Protein AF-A0A937PBB7-F1 (afdb_monomer)

pLDDT: mean 75.36, std 10.74, range [50.38, 85.88]

Solvent-accessible surface area (backbone atoms only — not comparable to full-atom values): 3470 Å² total; per-residue (Å²): 113,49,78,48,75,50,82,32,66,69,44,80,49,76,50,79,34,64,32,36,42,39,42,29,38,64,70,43,75,48,81,50,64,57,63,73,40,77,48,80,46,69,60,69,80,78,76,71,79,71,80,76,74,85,128

Sequence (55 aa):
SAELTGLFGSAELTGLFGSAELTGLFGSAELTGLFGSAELRNSFPRRLRRGASMN

Secondary structure (DSSP, 8-state):
-EEEEEEEEEEEEEEEEEEEEEEEEEEEEEEEEEEEEEEEEE-------------

Foldseek 3Di:
DEEAEEEAAEEEDEEEEAEYEAAYAYNYYHYHYHYVYYHHHHPPPPPPPPPPDDD

Mean predicted aligned error: 8.96 Å

Structure (mmCIF, N/CA/C/O backbone):
data_AF-A0A937PBB7-F1
#
_entry.id   AF-A0A937PBB7-F1
#
loop_
_atom_site.group_PDB
_atom_site.id
_atom_site.type_symbol
_atom_site.label_atom_id
_atom_site.label_alt_id
_atom_site.label_comp_id
_atom_site.label_asym_id
_atom_site.label_entity_id
_atom_site.label_seq_id
_at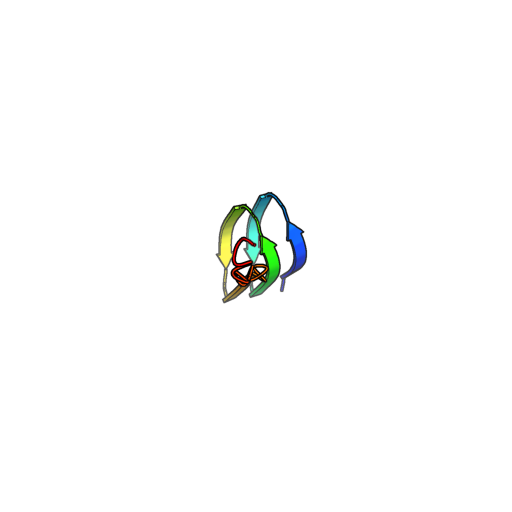om_site.pdbx_PDB_ins_code
_atom_site.Cartn_x
_atom_site.C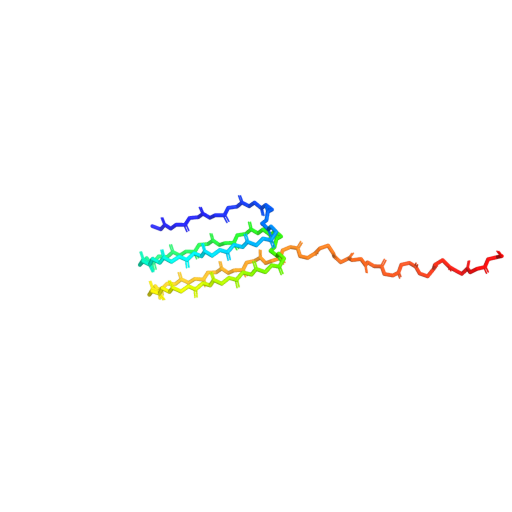artn_y
_atom_site.Cartn_z
_atom_site.occupancy
_atom_site.B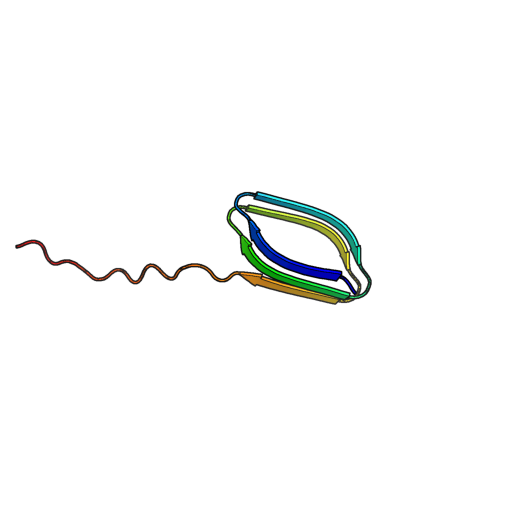_iso_or_equiv
_atom_site.auth_seq_id
_atom_site.auth_comp_id
_atom_site.auth_asym_id
_atom_site.auth_atom_id
_atom_site.pdbx_PDB_model_num
ATOM 1 N N . SER A 1 1 ? -12.253 -1.078 2.265 1.00 75.31 1 SER A N 1
ATOM 2 C CA . SER A 1 1 ? -10.943 -1.612 1.853 1.00 75.31 1 SER A CA 1
ATOM 3 C C . SER A 1 1 ? -10.221 -0.543 1.054 1.00 75.31 1 SER A C 1
ATOM 5 O O . SER A 1 1 ? -10.886 0.327 0.504 1.00 75.31 1 SER A O 1
ATOM 7 N N . ALA A 1 2 ? -8.893 -0.561 1.046 1.00 79.00 2 ALA A N 1
ATOM 8 C CA . ALA A 1 2 ? -8.064 0.290 0.201 1.00 79.00 2 ALA A CA 1
ATOM 9 C C . ALA A 1 2 ? -7.249 -0.593 -0.746 1.00 79.00 2 ALA A C 1
ATOM 11 O O . ALA A 1 2 ? -6.753 -1.637 -0.328 1.00 79.00 2 ALA A O 1
ATOM 12 N N . GLU A 1 3 ? -7.119 -0.170 -1.997 1.00 85.00 3 GLU A N 1
ATOM 13 C CA . GLU A 1 3 ? -6.324 -0.859 -3.010 1.00 85.00 3 GLU A CA 1
ATOM 14 C C . GLU A 1 3 ? -5.430 0.167 -3.701 1.00 85.00 3 GLU A C 1
ATOM 16 O O . GLU A 1 3 ? -5.897 1.234 -4.110 1.00 85.00 3 GLU A O 1
ATOM 21 N N . LEU A 1 4 ? -4.138 -0.137 -3.795 1.00 80.50 4 LEU A N 1
ATOM 22 C CA . LEU A 1 4 ? -3.162 0.731 -4.434 1.00 80.50 4 LEU A CA 1
ATOM 23 C C . LEU A 1 4 ? -2.289 -0.085 -5.386 1.00 80.50 4 LEU A C 1
ATOM 25 O O . LEU A 1 4 ? -1.534 -0.960 -4.956 1.00 80.50 4 LEU A O 1
ATOM 29 N N . THR A 1 5 ? -2.364 0.256 -6.673 1.00 85.75 5 THR A N 1
ATOM 30 C CA . THR A 1 5 ? -1.601 -0.414 -7.726 1.00 85.75 5 THR A CA 1
ATOM 31 C C . THR A 1 5 ? -0.771 0.586 -8.520 1.00 85.75 5 THR A C 1
ATOM 33 O O . THR A 1 5 ? -1.303 1.584 -9.005 1.00 85.75 5 THR A O 1
ATOM 36 N N . GLY A 1 6 ? 0.535 0.342 -8.664 1.00 83.06 6 GLY A N 1
ATOM 37 C CA . GLY A 1 6 ? 1.394 1.253 -9.424 1.00 83.06 6 GLY A CA 1
ATOM 38 C C . GLY A 1 6 ? 2.901 1.056 -9.272 1.00 83.06 6 GLY A C 1
ATOM 39 O O . GLY A 1 6 ? 3.385 0.116 -8.645 1.00 83.06 6 GLY A O 1
ATOM 40 N N . LEU A 1 7 ? 3.654 1.968 -9.887 1.00 85.88 7 LEU A N 1
ATOM 41 C CA . LEU A 1 7 ? 5.101 2.098 -9.730 1.00 85.88 7 LEU A CA 1
ATOM 42 C C . LEU A 1 7 ? 5.380 3.280 -8.808 1.00 85.88 7 LEU A C 1
ATOM 44 O O . LEU A 1 7 ? 5.117 4.426 -9.170 1.00 85.88 7 LEU A O 1
ATOM 48 N N . PHE A 1 8 ? 5.933 2.995 -7.634 1.00 78.56 8 PHE A N 1
ATOM 49 C CA . PHE A 1 8 ? 6.219 3.997 -6.620 1.00 78.56 8 PHE A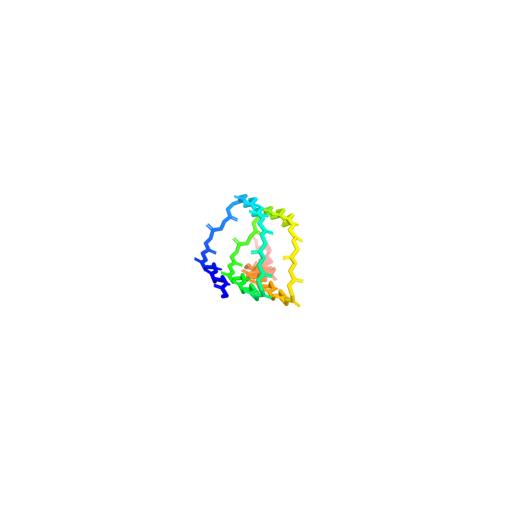 CA 1
ATOM 50 C C . PHE A 1 8 ? 7.720 4.025 -6.343 1.00 78.56 8 PHE A C 1
ATOM 52 O O . PHE A 1 8 ? 8.294 3.073 -5.816 1.00 78.56 8 PHE A O 1
ATOM 59 N N . GLY A 1 9 ? 8.372 5.133 -6.706 1.00 77.06 9 GLY A N 1
ATOM 60 C CA . GLY A 1 9 ? 9.777 5.357 -6.352 1.00 77.06 9 GLY A CA 1
ATOM 61 C C . GLY A 1 9 ? 9.949 5.439 -4.834 1.00 77.06 9 GLY A C 1
ATOM 62 O O . GLY A 1 9 ? 10.690 4.647 -4.255 1.00 77.06 9 GLY A O 1
ATOM 63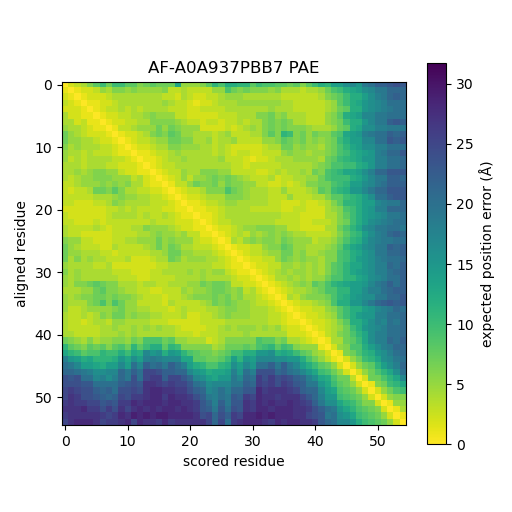 N N . SER A 1 10 ? 9.176 6.326 -4.207 1.00 81.38 10 SER A N 1
ATOM 64 C CA . SER A 1 10 ? 8.998 6.414 -2.758 1.00 81.38 10 SER A CA 1
ATOM 65 C C . SER A 1 10 ? 7.510 6.571 -2.457 1.00 81.38 10 SER A C 1
ATOM 67 O O . SER A 1 10 ? 6.851 7.388 -3.101 1.00 81.38 10 SER A O 1
ATOM 69 N N . ALA A 1 11 ? 6.982 5.796 -1.514 1.00 78.44 11 ALA A N 1
ATOM 70 C CA . ALA A 1 11 ? 5.598 5.900 -1.061 1.00 78.44 11 ALA A CA 1
ATOM 71 C C . ALA A 1 11 ? 5.529 5.969 0.466 1.00 78.44 11 ALA A C 1
ATOM 73 O O . ALA A 1 11 ? 6.110 5.134 1.153 1.00 78.44 11 ALA A O 1
ATOM 74 N N . GLU A 1 12 ? 4.764 6.928 0.974 1.00 83.38 12 GLU A N 1
ATOM 75 C CA . GLU A 1 12 ? 4.335 6.995 2.369 1.00 83.38 12 GLU A CA 1
ATOM 76 C C . GLU A 1 12 ? 2.816 6.861 2.397 1.00 83.38 12 GLU A C 1
ATOM 78 O O . GLU A 1 12 ? 2.106 7.624 1.736 1.00 83.38 12 GLU A O 1
ATOM 83 N N . LEU A 1 13 ? 2.309 5.878 3.138 1.00 78.38 13 LEU A N 1
ATOM 84 C CA . LEU A 1 13 ? 0.874 5.728 3.361 1.00 78.38 13 LEU A CA 1
ATOM 85 C C . LEU A 1 13 ? 0.581 5.771 4.848 1.00 78.38 13 LEU A C 1
ATOM 87 O O . LEU A 1 13 ? 1.058 4.933 5.620 1.00 78.38 13 LEU A O 1
ATOM 91 N N . THR A 1 14 ? -0.279 6.718 5.209 1.00 84.69 14 THR A N 1
ATOM 92 C CA . THR A 1 14 ? -0.680 6.959 6.589 1.00 84.69 14 THR A CA 1
ATOM 93 C C . THR A 1 14 ? -2.196 6.911 6.701 1.00 84.69 14 THR A C 1
ATOM 95 O O . THR A 1 14 ? -2.888 7.632 5.983 1.00 84.69 14 THR A O 1
ATOM 98 N N . GLY A 1 15 ? -2.741 6.062 7.576 1.00 82.50 15 GLY A N 1
ATOM 99 C CA . GLY A 1 15 ? -4.196 5.965 7.717 1.00 82.50 15 GLY A CA 1
ATOM 100 C C . GLY A 1 15 ? -4.720 4.784 8.532 1.00 82.50 15 GLY A C 1
ATOM 101 O O . GLY A 1 15 ? -3.972 3.949 9.033 1.00 82.50 15 GLY A O 1
ATOM 102 N N . LEU A 1 16 ? -6.045 4.730 8.667 1.00 85.62 16 LEU A N 1
ATOM 103 C CA . LEU A 1 16 ? -6.789 3.619 9.262 1.00 85.62 16 LEU A CA 1
ATOM 104 C C . LEU A 1 16 ? -7.405 2.793 8.134 1.00 85.62 16 LEU A C 1
ATOM 106 O O . LEU A 1 16 ? -8.311 3.256 7.441 1.00 85.62 16 LEU A O 1
ATOM 110 N N . PHE A 1 17 ? -6.921 1.566 7.959 1.00 80.69 17 PHE A N 1
ATOM 111 C CA . PHE A 1 17 ? -7.367 0.682 6.891 1.00 80.69 17 PHE A CA 1
ATOM 112 C C . PHE A 1 17 ? -7.992 -0.581 7.482 1.00 80.69 17 PHE A C 1
ATOM 114 O O . PHE A 1 17 ? -7.340 -1.349 8.182 1.00 80.69 17 PHE A O 1
ATOM 121 N N . GLY A 1 18 ? -9.264 -0.837 7.163 1.00 83.12 18 GLY A N 1
ATOM 122 C CA . GLY A 1 18 ? -9.895 -2.117 7.511 1.00 83.12 18 GLY A CA 1
ATOM 123 C C . GLY A 1 18 ? -9.190 -3.291 6.820 1.00 83.12 18 GLY A C 1
ATOM 124 O O . GLY A 1 18 ? -8.662 -4.180 7.479 1.00 83.12 18 GLY A O 1
ATOM 125 N N . SER A 1 19 ? -9.102 -3.239 5.489 1.00 84.19 19 SER A N 1
ATOM 126 C CA . SER A 1 19 ? -8.290 -4.151 4.670 1.00 84.19 19 SER A CA 1
ATOM 127 C C . SER A 1 19 ? -7.559 -3.344 3.602 1.00 84.19 19 SER A C 1
ATOM 129 O O . SER A 1 19 ? -8.198 -2.490 2.978 1.00 84.19 19 SER A O 1
ATOM 131 N N . ALA A 1 20 ? -6.265 -3.593 3.407 1.00 83.50 20 ALA A N 1
ATOM 132 C CA . ALA A 1 20 ? -5.421 -2.903 2.434 1.00 83.50 20 ALA A CA 1
ATOM 133 C C . ALA A 1 20 ? -4.674 -3.894 1.529 1.00 83.50 20 ALA A C 1
ATOM 135 O O . ALA A 1 20 ? -4.046 -4.824 2.033 1.00 83.50 20 ALA A O 1
ATOM 136 N N . GLU A 1 21 ? -4.702 -3.659 0.219 1.00 85.88 21 GLU A N 1
ATOM 137 C CA . GLU A 1 21 ? -3.911 -4.401 -0.768 1.00 85.88 21 GLU A CA 1
ATOM 138 C C . GLU A 1 21 ? -3.015 -3.437 -1.556 1.00 85.88 21 GLU A C 1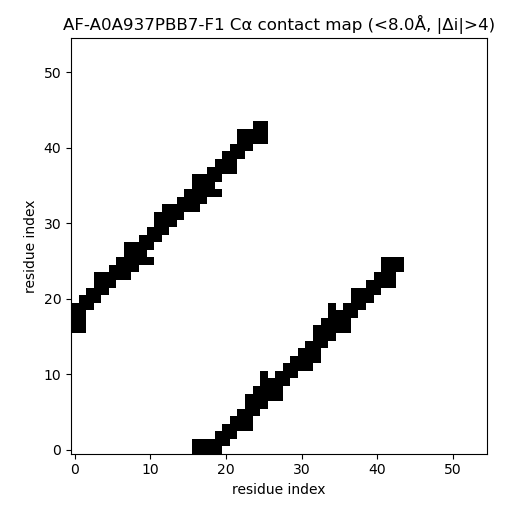
ATOM 140 O O . GLU A 1 21 ? -3.474 -2.441 -2.120 1.00 85.88 21 GLU A O 1
ATOM 145 N N . LEU A 1 22 ? -1.713 -3.717 -1.553 1.00 82.12 22 LEU A N 1
ATOM 146 C CA . LEU A 1 22 ? -0.670 -2.878 -2.135 1.00 82.12 22 LEU A CA 1
ATOM 147 C C . LEU A 1 22 ? 0.141 -3.698 -3.129 1.00 82.12 22 LEU A C 1
ATOM 149 O O . LEU A 1 22 ? 0.968 -4.518 -2.730 1.00 82.12 22 LEU A O 1
ATOM 153 N N . THR A 1 23 ? -0.063 -3.455 -4.422 1.00 84.50 23 THR A N 1
ATOM 154 C CA . THR A 1 23 ? 0.593 -4.218 -5.488 1.00 84.50 23 THR A CA 1
ATOM 155 C C . THR A 1 23 ? 1.386 -3.292 -6.397 1.00 84.50 23 THR A C 1
ATOM 157 O O . THR A 1 23 ? 0.840 -2.417 -7.060 1.00 84.50 23 THR A O 1
ATOM 160 N N . GLY A 1 24 ? 2.700 -3.467 -6.480 1.00 81.94 24 GLY A N 1
ATOM 161 C CA . GLY A 1 24 ? 3.502 -2.531 -7.259 1.00 81.94 24 GLY A CA 1
ATOM 162 C C . GLY A 1 24 ? 4.993 -2.757 -7.177 1.00 81.94 24 GLY A C 1
ATOM 163 O O . GLY A 1 24 ? 5.451 -3.624 -6.441 1.00 81.94 24 GLY A O 1
ATOM 164 N N . LEU A 1 25 ? 5.753 -1.961 -7.927 1.00 83.19 25 LEU A N 1
ATOM 165 C CA . LEU A 1 25 ? 7.187 -1.841 -7.688 1.00 83.19 25 LEU A CA 1
ATOM 166 C C . LEU A 1 25 ? 7.404 -0.690 -6.712 1.00 83.19 25 LEU A C 1
ATOM 168 O O . LEU A 1 25 ? 7.183 0.465 -7.077 1.00 83.19 25 LEU A O 1
ATOM 172 N N . PHE A 1 26 ? 7.844 -1.016 -5.501 1.00 79.69 26 PHE A N 1
ATOM 173 C CA . PHE A 1 26 ? 8.183 -0.040 -4.470 1.00 79.69 26 PHE A CA 1
ATOM 174 C C . PHE A 1 26 ? 9.704 0.058 -4.340 1.00 79.69 26 PHE A C 1
ATOM 176 O O . PHE A 1 26 ? 10.366 -0.954 -4.087 1.00 79.69 26 PHE A O 1
ATOM 183 N N . GLY A 1 27 ? 10.255 1.259 -4.536 1.00 76.88 27 GLY A N 1
ATOM 184 C CA . GLY A 1 27 ? 11.663 1.554 -4.260 1.00 76.88 27 GLY A CA 1
ATOM 185 C C . GLY A 1 27 ? 11.916 1.697 -2.759 1.00 76.88 27 GLY A C 1
ATOM 186 O O . GLY A 1 27 ? 12.661 0.909 -2.183 1.00 76.88 27 GLY A O 1
ATOM 187 N N . SER A 1 28 ? 11.241 2.660 -2.128 1.00 77.56 28 SER A N 1
ATOM 188 C CA . SER A 1 28 ? 11.117 2.798 -0.672 1.00 77.56 28 SER A CA 1
ATOM 189 C C . SER A 1 28 ? 9.641 2.929 -0.302 1.00 77.56 28 SER A C 1
ATOM 191 O O . SER A 1 28 ? 8.914 3.678 -0.9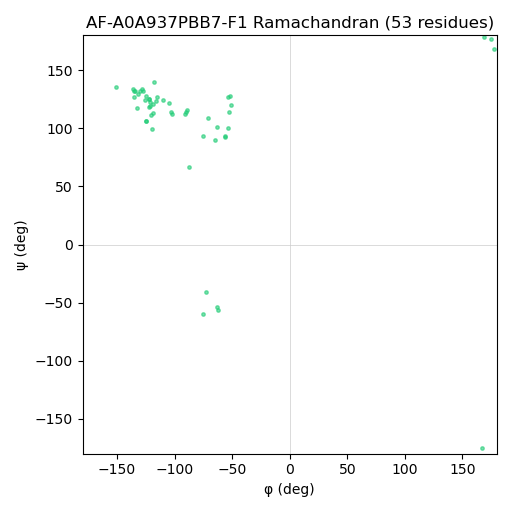55 1.00 77.56 28 SER A O 1
ATOM 193 N N . ALA A 1 29 ? 9.179 2.198 0.709 1.00 75.44 29 ALA A N 1
ATOM 194 C CA . ALA A 1 29 ? 7.795 2.269 1.165 1.00 75.44 29 ALA A CA 1
ATOM 195 C C . ALA A 1 29 ? 7.734 2.326 2.690 1.00 75.44 29 ALA A C 1
ATOM 197 O O . ALA A 1 29 ? 8.269 1.445 3.362 1.00 75.44 29 ALA A O 1
ATOM 198 N N . GLU A 1 30 ? 7.036 3.329 3.211 1.00 79.12 30 GLU A N 1
ATOM 199 C CA . GLU A 1 30 ? 6.689 3.441 4.623 1.00 79.12 30 GLU A CA 1
ATOM 200 C C . GLU A 1 30 ? 5.171 3.358 4.791 1.00 79.12 30 GLU A C 1
ATOM 202 O O . GLU A 1 30 ? 4.397 4.063 4.139 1.00 79.12 30 GLU A O 1
ATOM 207 N N . LEU A 1 31 ? 4.746 2.449 5.667 1.00 76.25 31 LEU A N 1
ATOM 208 C CA . LEU A 1 31 ? 3.347 2.197 5.982 1.00 76.25 31 LEU A CA 1
ATOM 209 C C . LEU A 1 31 ? 3.127 2.449 7.466 1.00 76.25 31 LEU A C 1
ATOM 211 O O . LEU A 1 31 ? 3.596 1.676 8.302 1.00 76.25 31 LEU A O 1
ATOM 215 N N . THR A 1 32 ? 2.376 3.497 7.786 1.00 79.00 32 THR A N 1
ATOM 216 C CA . THR A 1 32 ? 2.109 3.886 9.171 1.00 79.00 32 THR A CA 1
ATOM 217 C C . THR A 1 32 ? 0.607 3.958 9.402 1.00 79.00 32 THR A C 1
ATOM 219 O O . THR A 1 32 ? -0.075 4.868 8.943 1.00 79.00 32 THR A O 1
ATOM 222 N N . GLY A 1 33 ? 0.040 2.990 10.113 1.00 80.81 33 GLY A N 1
ATOM 223 C CA . GLY A 1 33 ? -1.409 2.933 10.257 1.00 80.81 33 GLY A CA 1
ATOM 224 C C . GLY A 1 33 ? -1.909 1.742 11.048 1.00 80.81 33 GLY A C 1
ATOM 225 O O . GLY A 1 33 ? -1.162 0.804 11.325 1.00 80.81 33 GLY A O 1
ATOM 226 N N . LEU A 1 34 ? -3.194 1.778 11.401 1.00 81.69 34 LEU A N 1
ATOM 227 C CA . LEU A 1 34 ? -3.878 0.619 11.963 1.00 81.69 34 LEU A CA 1
ATOM 228 C C . LEU A 1 34 ? -4.484 -0.176 10.802 1.00 81.69 34 LEU A C 1
ATOM 230 O O . LEU A 1 34 ? -5.377 0.321 10.111 1.00 81.69 34 LEU A O 1
ATOM 234 N N . PHE A 1 35 ? -3.983 -1.391 10.592 1.00 80.81 35 PHE A N 1
ATOM 235 C CA . PHE A 1 35 ? -4.451 -2.296 9.547 1.00 80.81 35 PHE A CA 1
ATOM 236 C C . PHE A 1 35 ? -5.198 -3.466 10.183 1.00 80.81 35 PHE A C 1
ATOM 238 O O . PHE A 1 35 ? -4.637 -4.171 11.019 1.00 80.81 35 PHE A O 1
ATOM 245 N N . GLY A 1 36 ? -6.449 -3.697 9.780 1.00 82.94 36 GLY A N 1
ATOM 246 C CA . GLY A 1 36 ? -7.153 -4.932 10.141 1.00 82.94 36 GLY A CA 1
ATOM 247 C C . GLY A 1 36 ? -6.602 -6.137 9.372 1.00 82.94 36 GLY A C 1
ATOM 248 O O . GLY A 1 36 ? -6.409 -7.216 9.926 1.00 82.94 36 GLY A O 1
ATOM 249 N N . SER A 1 37 ? -6.300 -5.956 8.087 1.00 81.75 37 SER A N 1
ATOM 250 C CA . SER A 1 37 ? -5.574 -6.916 7.247 1.00 81.75 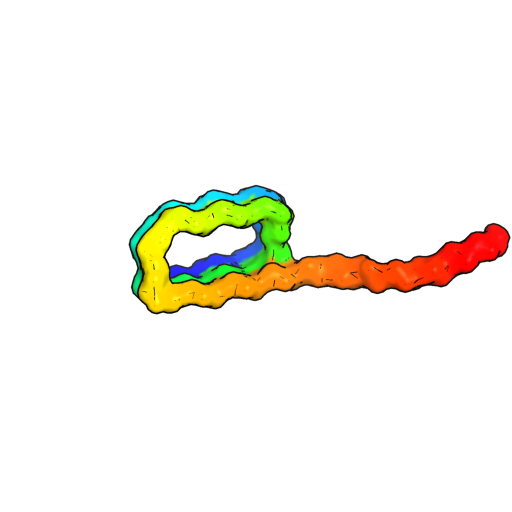37 SER A CA 1
ATOM 251 C C . SER A 1 37 ? -4.801 -6.158 6.170 1.00 81.75 37 SER A C 1
ATOM 253 O O . SER A 1 37 ? -5.346 -5.231 5.572 1.00 81.75 37 SER A O 1
ATOM 255 N N . ALA A 1 38 ? -3.544 -6.524 5.928 1.00 79.00 38 ALA A N 1
ATOM 256 C CA . ALA A 1 38 ? -2.701 -5.870 4.931 1.00 79.00 38 ALA A CA 1
ATOM 257 C C . ALA A 1 38 ? -1.949 -6.906 4.093 1.00 79.00 38 ALA A C 1
ATOM 259 O O . ALA A 1 38 ? -1.322 -7.809 4.646 1.00 79.00 38 ALA A O 1
ATOM 260 N N . GLU A 1 39 ? -1.983 -6.743 2.772 1.00 81.12 39 GLU A N 1
ATOM 261 C CA . GLU A 1 39 ? -1.193 -7.528 1.827 1.00 81.12 39 GLU A CA 1
ATOM 262 C C . GLU A 1 39 ? -0.318 -6.595 0.984 1.00 81.12 39 GLU A C 1
ATOM 264 O O . GLU A 1 39 ? -0.809 -5.649 0.368 1.00 81.12 39 GLU A O 1
ATOM 269 N N . LEU A 1 40 ? 0.995 -6.854 0.973 1.00 78.00 40 LEU A N 1
ATOM 270 C CA . LEU A 1 40 ? 1.972 -6.085 0.204 1.00 78.00 40 LEU A CA 1
ATOM 271 C C . LEU A 1 40 ? 2.708 -6.998 -0.769 1.00 78.00 40 LEU A C 1
ATOM 273 O O . LEU A 1 40 ? 3.411 -7.930 -0.373 1.00 78.00 40 LEU A O 1
ATOM 277 N N . ARG A 1 41 ? 2.583 -6.694 -2.059 1.00 81.62 41 ARG A N 1
ATOM 278 C CA . ARG A 1 41 ? 3.168 -7.453 -3.162 1.00 81.62 41 ARG A CA 1
ATOM 279 C C . ARG A 1 41 ? 4.111 -6.547 -3.939 1.00 81.62 41 ARG A C 1
ATOM 281 O O . ARG A 1 41 ? 3.681 -5.755 -4.777 1.00 81.62 41 ARG A O 1
ATOM 288 N N . ASN A 1 42 ? 5.410 -6.678 -3.662 1.00 76.81 42 ASN A N 1
ATOM 289 C CA . ASN A 1 42 ? 6.437 -5.959 -4.408 1.00 76.81 42 ASN A CA 1
ATOM 290 C C . ASN A 1 42 ? 6.897 -6.773 -5.626 1.00 76.81 42 ASN A C 1
ATOM 292 O O . ASN A 1 42 ? 7.484 -7.850 -5.483 1.00 76.81 42 ASN A O 1
ATOM 296 N N . SER A 1 43 ? 6.658 -6.263 -6.831 1.00 70.38 43 SER A N 1
ATOM 297 C CA . SER A 1 43 ? 7.100 -6.880 -8.081 1.00 70.38 43 SER A CA 1
ATOM 298 C C . SER A 1 43 ? 8.510 -6.417 -8.440 1.00 70.38 43 SER A C 1
ATOM 300 O O . SER A 1 43 ? 8.727 -5.733 -9.436 1.00 70.38 43 SER A O 1
ATOM 302 N N . PHE A 1 44 ? 9.508 -6.803 -7.635 1.00 62.22 44 PHE A N 1
ATOM 303 C CA . PHE A 1 44 ? 10.905 -6.521 -7.970 1.00 62.22 44 PHE A CA 1
ATOM 304 C C . PHE A 1 44 ? 11.215 -7.038 -9.383 1.00 62.22 44 PHE A 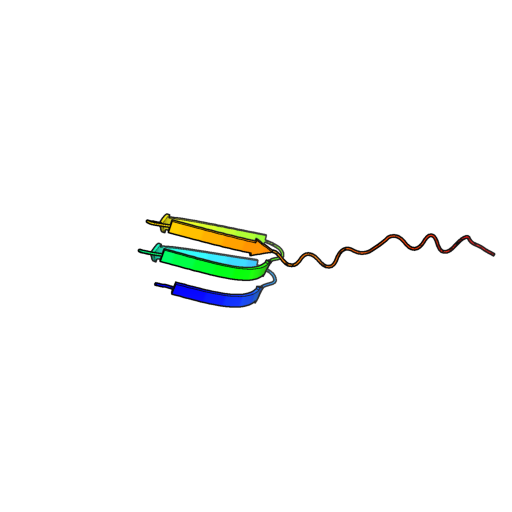C 1
ATOM 306 O O . PHE A 1 44 ? 11.010 -8.232 -9.643 1.00 62.22 44 PHE A O 1
ATOM 313 N N . PRO A 1 45 ? 11.766 -6.212 -10.296 1.00 58.38 45 PRO A N 1
ATOM 314 C CA . PRO A 1 45 ? 12.360 -6.749 -11.500 1.00 58.38 45 PRO A CA 1
ATOM 315 C C . PRO A 1 45 ? 13.531 -7.607 -11.034 1.00 58.38 45 PRO A C 1
ATOM 317 O O . PRO A 1 45 ? 14.592 -7.096 -10.673 1.00 58.38 45 PRO A O 1
ATOM 320 N N . ARG A 1 46 ? 13.342 -8.932 -11.008 1.00 54.50 46 ARG A N 1
ATOM 321 C CA . ARG A 1 46 ? 14.448 -9.882 -10.947 1.00 54.50 46 ARG A CA 1
ATOM 322 C C . ARG A 1 46 ? 15.334 -9.556 -12.143 1.00 54.50 46 ARG A C 1
ATOM 324 O O . ARG A 1 46 ? 15.107 -10.056 -13.242 1.00 54.50 46 ARG A O 1
ATOM 331 N N . ARG A 1 47 ? 16.356 -8.717 -11.954 1.00 57.38 47 ARG A N 1
ATOM 332 C CA . ARG A 1 47 ? 17.491 -8.697 -12.866 1.00 57.38 47 ARG A CA 1
ATOM 333 C C . ARG A 1 47 ? 18.150 -10.056 -12.695 1.00 57.38 47 ARG A C 1
ATOM 335 O O . ARG A 1 47 ? 19.001 -10.239 -11.830 1.00 57.38 47 ARG A O 1
ATOM 342 N N . LEU A 1 48 ? 17.718 -11.031 -13.496 1.00 52.78 48 LEU A N 1
ATOM 343 C CA . LEU A 1 48 ? 18.545 -12.189 -13.778 1.00 52.78 48 LEU A CA 1
ATOM 344 C C . LEU A 1 48 ? 19.877 -11.618 -14.257 1.00 52.78 48 LEU A C 1
ATOM 346 O O . LEU A 1 48 ? 19.943 -10.986 -15.314 1.00 52.78 48 LEU A O 1
ATOM 350 N N . ARG A 1 49 ? 20.933 -11.833 -13.472 1.00 58.06 49 ARG A N 1
ATOM 351 C CA . ARG A 1 49 ? 22.291 -11.816 -13.995 1.00 58.06 49 ARG A CA 1
ATOM 352 C C . ARG A 1 49 ? 22.330 -12.847 -15.121 1.00 58.06 49 ARG A C 1
ATOM 354 O O . ARG A 1 49 ? 22.570 -14.023 -14.875 1.00 58.06 49 ARG A O 1
ATOM 361 N N . ARG A 1 50 ? 22.090 -12.428 -16.363 1.00 54.06 50 ARG A N 1
ATOM 362 C CA . ARG A 1 50 ? 22.737 -13.109 -17.477 1.00 54.06 50 ARG A CA 1
ATOM 363 C C . ARG A 1 50 ? 24.191 -12.707 -17.369 1.00 54.06 50 ARG A C 1
ATOM 365 O O . ARG A 1 50 ? 24.522 -11.540 -17.563 1.00 54.06 50 ARG A O 1
ATOM 372 N N . GLY A 1 51 ? 25.025 -13.664 -16.979 1.00 57.59 51 GLY A N 1
ATOM 373 C CA . GLY A 1 51 ? 26.448 -13.576 -17.234 1.00 57.59 51 GLY A CA 1
ATOM 374 C C . GLY A 1 51 ? 26.626 -13.334 -18.725 1.00 57.59 51 GLY A C 1
ATOM 375 O O . GLY A 1 51 ? 26.482 -14.249 -19.527 1.00 57.59 51 GLY A O 1
ATOM 376 N N . ALA A 1 52 ? 26.874 -12.085 -19.100 1.00 54.28 52 ALA A N 1
ATOM 377 C CA . ALA A 1 52 ? 27.572 -11.808 -20.333 1.00 54.28 52 ALA A CA 1
ATOM 378 C C . ALA A 1 52 ? 29.032 -12.131 -20.022 1.00 54.28 52 ALA A C 1
ATOM 380 O O . ALA A 1 52 ? 29.739 -11.333 -19.408 1.00 54.28 52 ALA A O 1
ATOM 381 N N . SER A 1 53 ? 29.422 -13.368 -20.334 1.00 58.75 53 SER A N 1
ATOM 382 C CA . SER A 1 53 ? 30.824 -13.730 -20.485 1.00 58.75 53 SER A CA 1
ATOM 383 C C . SER A 1 53 ? 31.437 -12.716 -21.439 1.00 58.75 53 SER A C 1
ATOM 385 O O . SER A 1 53 ? 30.958 -12.568 -22.564 1.00 58.75 53 SER A O 1
ATOM 387 N N . MET A 1 54 ? 32.440 -11.991 -20.952 1.00 53.78 54 MET A N 1
ATOM 388 C CA . MET A 1 54 ? 33.322 -11.185 -21.783 1.00 53.78 54 MET A CA 1
ATOM 389 C C . MET A 1 54 ? 33.868 -12.073 -22.907 1.00 53.78 54 MET A C 1
ATOM 391 O O . MET A 1 54 ? 34.344 -13.179 -22.641 1.00 53.78 54 MET A O 1
ATOM 395 N N . ASN A 1 55 ? 33.721 -11.595 -24.140 1.00 50.38 55 ASN A N 1
ATOM 396 C CA . ASN A 1 55 ? 34.583 -11.948 -25.260 1.00 50.38 55 ASN A CA 1
ATOM 397 C C . ASN A 1 55 ? 35.531 -10.768 -25.453 1.00 50.38 55 ASN A C 1
ATOM 399 O O . ASN A 1 55 ? 34.995 -9.632 -25.466 1.00 50.38 55 ASN A O 1
#

Radius of gyration: 15.65 Å; Cα contacts (8 Å, |Δi|>4): 96; chains: 1; bounding box: 46×21×37 Å